Protein AF-A0A974YPZ3-F1 (afdb_monomer_lite)

Structure (mmCIF, N/CA/C/O backbone):
data_AF-A0A974YPZ3-F1
#
_entry.id   AF-A0A974YPZ3-F1
#
loop_
_atom_site.group_PDB
_atom_site.id
_atom_site.type_symbol
_atom_site.label_atom_id
_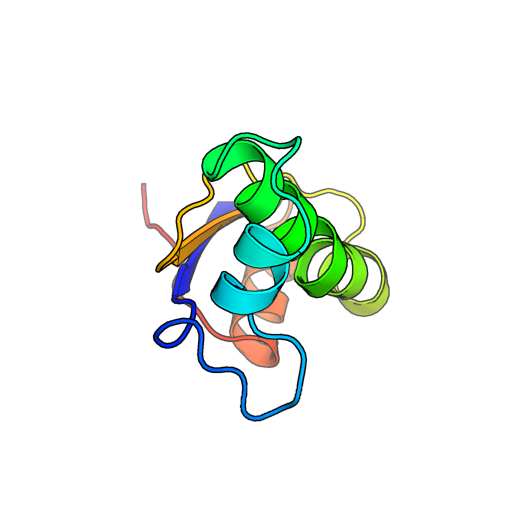atom_site.label_alt_id
_atom_site.label_comp_id
_atom_site.label_asym_id
_atom_site.label_entity_id
_atom_site.label_seq_id
_atom_site.pdbx_PDB_ins_code
_atom_site.Cartn_x
_atom_site.Cartn_y
_atom_site.Cartn_z
_atom_site.occupancy
_atom_site.B_iso_or_equiv
_atom_site.auth_seq_id
_atom_site.auth_comp_id
_atom_site.auth_asym_id
_atom_site.auth_atom_id
_atom_site.pdbx_PDB_model_num
ATOM 1 N N . MET A 1 1 ? -6.521 11.256 5.982 1.00 89.06 1 MET A N 1
ATOM 2 C CA . MET A 1 1 ? -5.869 10.515 7.092 1.00 89.06 1 MET A CA 1
ATOM 3 C C . MET A 1 1 ? -4.745 9.717 6.481 1.00 89.06 1 MET A C 1
ATOM 5 O O . MET A 1 1 ? -5.007 8.889 5.613 1.00 89.06 1 MET A O 1
ATOM 9 N N . ARG A 1 2 ? -3.506 9.970 6.903 1.00 91.75 2 ARG A N 1
ATOM 10 C CA . ARG A 1 2 ? -2.330 9.409 6.236 1.00 91.75 2 ARG A CA 1
ATOM 11 C C . ARG A 1 2 ? -1.797 8.205 6.989 1.00 91.75 2 ARG A C 1
ATOM 13 O O . ARG A 1 2 ? -1.594 8.257 8.197 1.00 91.75 2 ARG A O 1
ATOM 20 N N . VAL A 1 3 ? -1.543 7.129 6.261 1.00 91.25 3 VAL A N 1
ATOM 21 C CA . VAL A 1 3 ? -0.924 5.912 6.780 1.00 91.25 3 VAL A CA 1
ATOM 22 C C . VAL A 1 3 ? 0.370 5.673 6.030 1.00 91.25 3 VAL A C 1
ATOM 24 O O . VAL A 1 3 ? 0.365 5.551 4.806 1.00 91.25 3 VAL A O 1
ATOM 27 N N . GLN A 1 4 ? 1.476 5.584 6.761 1.00 91.31 4 GLN A N 1
ATOM 28 C CA . GLN A 1 4 ? 2.740 5.136 6.204 1.00 91.31 4 GLN A CA 1
ATOM 29 C C . GLN A 1 4 ? 2.850 3.618 6.332 1.00 91.31 4 GLN A C 1
ATOM 31 O O . GLN A 1 4 ? 2.695 3.037 7.409 1.00 91.31 4 GLN A O 1
ATOM 36 N N . TYR A 1 5 ? 3.153 2.977 5.212 1.00 88.81 5 TYR A N 1
ATOM 37 C CA . TYR A 1 5 ? 3.435 1.559 5.131 1.00 88.81 5 TYR A CA 1
ATOM 38 C C . TYR A 1 5 ? 4.901 1.333 4.786 1.00 88.81 5 TYR A C 1
ATOM 40 O O . TYR A 1 5 ? 5.394 1.830 3.773 1.00 88.81 5 TYR A O 1
ATOM 48 N N . GLU A 1 6 ? 5.591 0.536 5.595 1.00 86.69 6 GLU A N 1
ATOM 49 C CA . GLU A 1 6 ? 6.962 0.120 5.322 1.00 86.69 6 GLU A CA 1
ATOM 50 C C . GLU A 1 6 ? 6.969 -1.133 4.443 1.00 86.69 6 GLU A C 1
ATOM 52 O O . GLU A 1 6 ? 6.496 -2.209 4.815 1.00 86.69 6 GLU A O 1
ATOM 57 N N . ILE A 1 7 ? 7.536 -1.005 3.247 1.00 79.94 7 ILE A N 1
ATOM 58 C CA . ILE A 1 7 ? 7.817 -2.137 2.375 1.00 79.94 7 ILE A CA 1
ATOM 59 C C . ILE A 1 7 ? 9.016 -2.849 2.992 1.00 79.94 7 ILE A C 1
ATOM 61 O O . ILE A 1 7 ? 10.132 -2.346 2.909 1.00 79.94 7 ILE A O 1
ATOM 65 N N . ALA A 1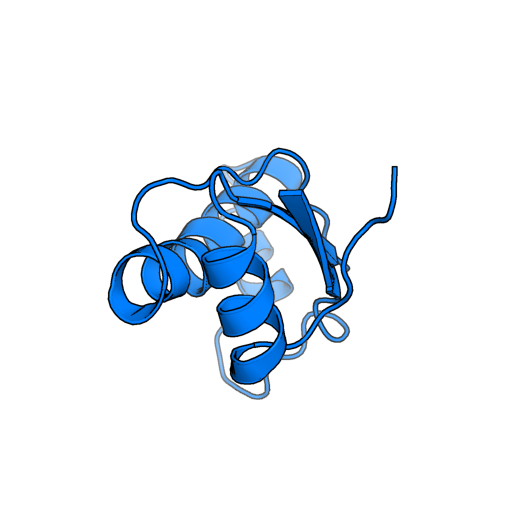 8 ? 8.799 -4.022 3.592 1.00 66.88 8 ALA A N 1
ATOM 66 C CA . ALA A 1 8 ? 9.862 -4.843 4.173 1.00 66.88 8 ALA A CA 1
ATOM 67 C C . ALA A 1 8 ? 10.940 -5.195 3.123 1.00 66.88 8 ALA A C 1
ATOM 69 O O . ALA A 1 8 ? 10.856 -6.197 2.411 1.00 66.88 8 ALA A O 1
ATOM 70 N N . ASN A 1 9 ? 11.927 -4.306 3.009 1.00 54.75 9 ASN A N 1
ATOM 71 C CA . ASN A 1 9 ? 13.152 -4.371 2.223 1.00 54.75 9 ASN A CA 1
ATOM 72 C C . ASN A 1 9 ? 13.011 -4.997 0.820 1.00 54.75 9 ASN A C 1
ATOM 74 O O . ASN A 1 9 ? 13.790 -5.870 0.444 1.00 54.75 9 ASN A O 1
ATOM 78 N N . GLY A 1 10 ? 11.973 -4.620 0.060 1.00 51.34 10 GLY A N 1
ATOM 79 C CA . GLY A 1 10 ? 11.733 -5.121 -1.304 1.00 51.34 10 GLY A CA 1
ATOM 80 C C . GLY A 1 10 ? 11.500 -6.637 -1.425 1.00 51.34 10 GLY A C 1
ATOM 81 O O . GLY A 1 10 ? 11.409 -7.154 -2.539 1.00 51.34 10 GLY A O 1
ATOM 82 N N . HIS A 1 11 ? 11.382 -7.351 -0.302 1.00 46.00 11 HIS A N 1
ATOM 83 C CA . HIS A 1 11 ? 11.463 -8.805 -0.221 1.00 46.00 11 HIS A CA 1
ATOM 84 C C . HIS A 1 11 ? 10.129 -9.390 0.256 1.00 46.00 11 HIS A C 1
ATOM 86 O O . HIS A 1 11 ? 10.057 -10.119 1.247 1.00 46.00 11 HIS A O 1
ATOM 92 N N . LYS A 1 12 ? 9.036 -9.121 -0.473 1.00 48.59 12 LYS A N 1
ATOM 93 C CA . LYS A 1 12 ? 7.918 -10.074 -0.433 1.00 48.59 12 LYS A CA 1
ATOM 94 C C . LYS A 1 12 ? 8.472 -11.385 -0.994 1.00 48.59 12 LYS A C 1
ATOM 96 O O . LYS A 1 12 ? 8.722 -11.479 -2.187 1.00 48.59 12 LYS A O 1
ATOM 101 N N . ARG A 1 13 ? 8.736 -12.353 -0.105 1.00 42.75 13 ARG A N 1
ATOM 102 C CA . ARG A 1 13 ? 9.059 -13.755 -0.420 1.00 42.75 13 ARG A CA 1
ATOM 103 C C . ARG A 1 13 ? 8.198 -14.219 -1.607 1.00 42.75 13 ARG A C 1
ATOM 105 O O . ARG A 1 13 ? 6.998 -14.408 -1.435 1.00 42.75 13 ARG A O 1
ATOM 112 N N . GLY A 1 14 ? 8.804 -14.368 -2.783 1.00 48.59 14 GLY A N 1
ATOM 113 C CA . GLY A 1 14 ? 8.123 -14.751 -4.024 1.00 48.59 14 GLY A CA 1
ATOM 114 C C . GLY A 1 14 ? 8.659 -14.004 -5.249 1.00 48.59 14 GLY A C 1
ATOM 115 O O . GLY A 1 14 ? 9.241 -12.932 -5.126 1.00 48.59 14 GLY A O 1
ATOM 116 N N . GLU A 1 15 ? 8.461 -14.595 -6.424 1.00 47.53 15 GLU A N 1
ATOM 117 C CA . GLU A 1 15 ? 9.147 -14.356 -7.711 1.00 47.53 15 GLU A CA 1
ATOM 118 C C . GLU A 1 15 ? 8.992 -12.949 -8.356 1.00 47.53 15 GLU A C 1
ATOM 120 O O . GLU A 1 15 ? 9.415 -12.754 -9.490 1.00 47.53 15 GLU A O 1
ATOM 125 N N . ASP A 1 16 ? 8.435 -11.945 -7.659 1.00 61.91 16 ASP A N 1
ATOM 126 C CA . ASP A 1 16 ? 8.071 -10.639 -8.251 1.00 61.91 16 ASP A CA 1
ATOM 127 C C . ASP A 1 16 ? 8.127 -9.462 -7.237 1.00 61.91 16 ASP A C 1
ATOM 129 O O . ASP A 1 16 ? 7.148 -8.753 -6.964 1.00 61.91 16 ASP A O 1
ATOM 133 N N . GLY A 1 17 ? 9.295 -9.276 -6.613 1.00 72.25 17 GLY A N 1
ATOM 134 C CA . GLY A 1 17 ? 9.580 -8.142 -5.724 1.00 72.25 17 GLY A CA 1
ATOM 135 C C . GLY A 1 17 ? 9.731 -6.805 -6.46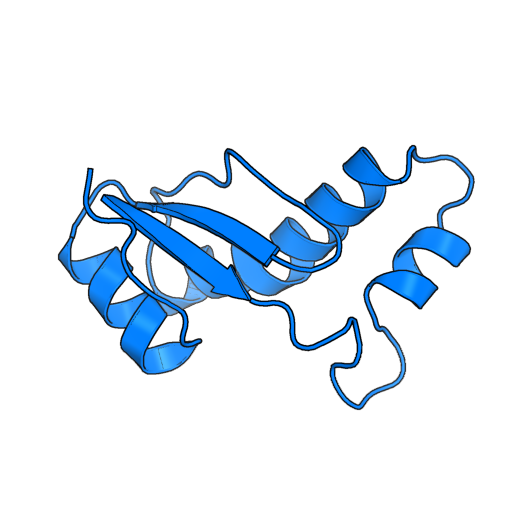6 1.00 72.25 17 GLY A C 1
ATOM 136 O O . GLY A 1 17 ? 9.967 -6.768 -7.673 1.00 72.25 17 GLY A O 1
ATOM 137 N N . LEU A 1 18 ? 9.650 -5.689 -5.731 1.00 78.44 18 LEU A N 1
ATOM 138 C CA . LEU A 1 18 ? 9.745 -4.330 -6.287 1.00 78.44 18 LEU A CA 1
ATOM 139 C C . LEU A 1 18 ? 11.022 -4.112 -7.123 1.00 78.44 18 LEU A C 1
ATOM 141 O O . LEU A 1 18 ? 10.973 -3.540 -8.208 1.00 78.44 18 LEU A O 1
ATOM 145 N N . LEU A 1 19 ? 12.165 -4.608 -6.641 1.00 78.06 19 LEU A N 1
ATOM 146 C CA . LEU A 1 19 ? 13.447 -4.497 -7.346 1.00 78.06 19 LEU A CA 1
ATOM 147 C C . LEU A 1 19 ? 13.447 -5.247 -8.684 1.00 78.06 19 LEU A C 1
ATOM 149 O O . LEU A 1 19 ? 13.992 -4.749 -9.666 1.00 78.06 19 LEU A O 1
ATOM 153 N N . GLU A 1 20 ? 12.822 -6.423 -8.735 1.00 80.56 20 GLU A N 1
ATOM 154 C CA . GLU A 1 20 ? 12.692 -7.196 -9.972 1.00 80.56 20 GLU A CA 1
ATOM 155 C C . GLU A 1 20 ? 11.731 -6.509 -10.947 1.00 80.56 20 GLU A C 1
ATOM 157 O O . GLU A 1 20 ? 12.022 -6.439 -12.141 1.00 80.56 2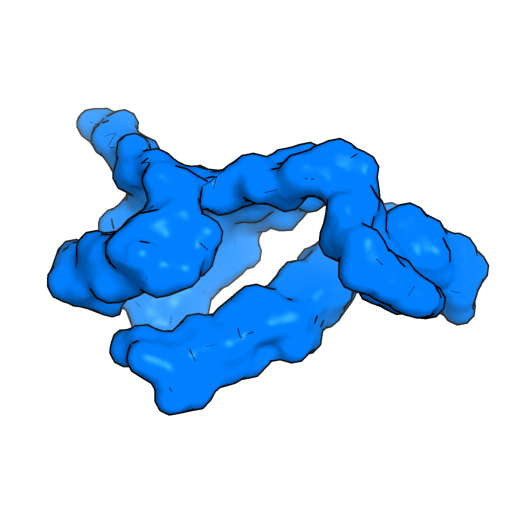0 GLU A O 1
ATOM 162 N N . PHE A 1 21 ? 10.648 -5.906 -10.447 1.00 83.19 21 PHE A N 1
ATOM 163 C CA . PHE A 1 21 ? 9.739 -5.104 -11.265 1.00 83.19 21 PHE A CA 1
ATOM 164 C C . PHE A 1 21 ? 10.450 -3.907 -11.909 1.00 83.19 21 PHE A C 1
ATOM 166 O O . PHE A 1 21 ? 10.301 -3.684 -13.109 1.00 83.19 21 PHE A O 1
ATOM 173 N N . ILE A 1 22 ? 11.278 -3.179 -11.153 1.00 82.75 22 ILE A N 1
ATOM 174 C CA . ILE A 1 22 ? 12.075 -2.063 -11.689 1.00 82.75 22 ILE A CA 1
ATOM 175 C C . ILE A 1 22 ? 13.044 -2.567 -12.770 1.00 82.75 22 ILE A C 1
ATOM 177 O O . ILE A 1 22 ? 13.113 -1.985 -13.850 1.00 82.75 22 ILE A O 1
ATOM 181 N N . LYS A 1 23 ? 13.755 -3.678 -12.529 1.00 82.62 23 LYS A N 1
ATOM 182 C CA . LYS A 1 23 ? 14.681 -4.261 -13.521 1.00 82.62 23 LYS A CA 1
ATOM 183 C C . LYS A 1 23 ? 13.980 -4.712 -14.804 1.00 82.62 23 LYS A C 1
ATOM 185 O O . LYS A 1 23 ? 14.548 -4.565 -15.883 1.00 82.62 23 LYS A O 1
ATOM 190 N N . ARG A 1 24 ? 12.768 -5.267 -14.702 1.00 84.56 24 ARG A N 1
ATOM 191 C CA . ARG A 1 24 ? 11.964 -5.715 -15.855 1.00 84.56 24 ARG A CA 1
ATOM 192 C C . ARG A 1 24 ? 11.360 -4.559 -16.654 1.00 84.56 24 ARG A C 1
ATOM 194 O O . ARG A 1 24 ? 10.978 -4.769 -17.801 1.00 84.56 24 ARG A O 1
ATOM 201 N N . ASN A 1 25 ? 11.312 -3.355 -16.087 1.00 82.69 25 ASN A N 1
ATOM 202 C CA . ASN A 1 25 ? 10.761 -2.160 -16.722 1.00 82.69 25 ASN A CA 1
ATOM 203 C C . ASN A 1 25 ? 11.839 -1.076 -16.916 1.00 82.69 25 ASN A C 1
ATOM 205 O O . ASN A 1 25 ? 11.717 0.015 -16.360 1.00 82.69 25 ASN A O 1
ATOM 209 N N . PRO A 1 26 ? 12.879 -1.317 -17.742 1.00 80.81 26 PRO A N 1
ATOM 210 C CA . PRO A 1 26 ? 13.955 -0.345 -17.958 1.00 80.81 26 PRO A CA 1
ATOM 211 C C . PRO A 1 26 ? 13.494 0.927 -18.691 1.00 80.81 26 PRO A C 1
ATOM 213 O O . PRO A 1 26 ? 14.223 1.912 -18.727 1.00 80.81 26 PRO A O 1
ATOM 216 N N . GLY A 1 27 ? 12.300 0.910 -19.295 1.00 83.94 27 GLY A N 1
ATOM 217 C CA . GLY A 1 27 ? 11.695 2.070 -19.956 1.00 83.94 27 GLY A CA 1
ATOM 218 C C . GLY A 1 27 ? 11.001 3.053 -19.006 1.00 83.94 27 GLY A C 1
ATOM 219 O O . GLY A 1 27 ? 10.559 4.106 -19.458 1.00 83.94 27 GLY A O 1
ATOM 220 N N . MET A 1 28 ? 10.887 2.727 -17.715 1.00 85.56 28 MET A N 1
ATOM 221 C CA . MET A 1 28 ? 10.308 3.603 -16.696 1.00 85.56 28 MET A CA 1
ATOM 222 C C . MET A 1 28 ? 11.401 4.156 -15.785 1.00 85.56 28 MET A C 1
ATOM 224 O O . MET A 1 28 ? 12.393 3.486 -15.495 1.00 85.56 28 MET A O 1
ATOM 228 N N . THR A 1 29 ? 11.210 5.378 -15.288 1.00 87.44 29 THR A N 1
ATOM 229 C CA . THR A 1 29 ? 12.033 5.871 -14.181 1.00 87.44 29 THR A CA 1
ATOM 230 C C . THR A 1 29 ? 11.778 5.022 -12.939 1.00 87.44 29 THR A C 1
ATOM 232 O O . THR A 1 29 ? 10.692 4.462 -12.768 1.00 87.44 29 THR A O 1
ATOM 235 N N . LYS A 1 30 ? 12.781 4.931 -12.059 1.00 83.31 30 LYS A N 1
ATOM 236 C CA . LYS A 1 30 ? 12.691 4.155 -10.815 1.00 83.31 30 LYS A CA 1
ATOM 237 C C . LYS A 1 30 ? 11.425 4.522 -10.032 1.00 83.31 30 LYS A C 1
ATOM 239 O O . LYS A 1 30 ? 10.668 3.634 -9.664 1.00 83.31 30 LYS A O 1
ATOM 244 N N . ASP A 1 31 ? 11.155 5.813 -9.868 1.00 84.25 31 ASP A N 1
ATOM 245 C CA . ASP A 1 31 ? 9.978 6.333 -9.166 1.00 84.25 31 ASP A CA 1
ATOM 246 C C . ASP A 1 31 ? 8.656 5.923 -9.826 1.00 84.25 31 ASP A C 1
ATOM 248 O O . ASP A 1 31 ? 7.738 5.478 -9.139 1.00 84.25 31 ASP A O 1
ATOM 252 N N . ALA A 1 32 ? 8.565 5.992 -11.159 1.00 86.81 32 ALA A N 1
ATOM 253 C CA . ALA A 1 32 ? 7.365 5.580 -11.885 1.00 86.81 32 ALA A CA 1
ATOM 254 C C . ALA A 1 32 ? 7.122 4.067 -11.774 1.00 86.81 32 ALA A C 1
ATOM 256 O O . ALA A 1 32 ? 5.988 3.634 -11.570 1.00 86.81 32 ALA A O 1
ATOM 257 N N . ALA A 1 33 ? 8.184 3.260 -11.853 1.00 88.19 33 ALA A N 1
ATOM 258 C CA . ALA A 1 33 ? 8.097 1.817 -11.662 1.00 88.19 33 ALA A CA 1
ATOM 259 C C . ALA A 1 33 ? 7.683 1.455 -10.225 1.00 88.19 33 ALA A C 1
ATOM 261 O O . ALA A 1 33 ? 6.878 0.545 -10.030 1.00 88.19 33 ALA A O 1
ATOM 262 N N . ILE A 1 34 ? 8.188 2.186 -9.223 1.00 86.44 34 ILE A N 1
ATOM 263 C CA . ILE A 1 34 ? 7.787 2.023 -7.820 1.00 86.44 34 ILE A CA 1
ATOM 264 C C . ILE A 1 34 ? 6.305 2.345 -7.639 1.00 86.44 34 ILE A C 1
ATOM 266 O O . ILE A 1 34 ? 5.571 1.516 -7.099 1.00 86.44 34 ILE A O 1
ATOM 270 N N . ALA A 1 35 ? 5.852 3.501 -8.124 1.00 87.62 35 ALA A N 1
ATOM 271 C CA . ALA A 1 35 ? 4.453 3.904 -8.031 1.00 87.62 35 ALA A CA 1
ATOM 272 C C . ALA A 1 35 ? 3.522 2.895 -8.721 1.00 87.62 35 ALA A C 1
ATOM 274 O O . ALA A 1 35 ? 2.528 2.474 -8.131 1.00 87.62 35 ALA A O 1
ATOM 275 N N . ALA A 1 36 ? 3.880 2.434 -9.924 1.00 88.50 36 ALA A N 1
ATOM 276 C CA . ALA A 1 36 ? 3.107 1.436 -10.660 1.00 88.50 36 ALA A CA 1
ATOM 277 C C . ALA A 1 36 ? 3.032 0.089 -9.926 1.00 88.50 36 ALA A C 1
ATOM 279 O O . ALA A 1 36 ? 1.967 -0.521 -9.862 1.00 88.50 36 ALA A O 1
ATOM 280 N N . TRP A 1 37 ? 4.139 -0.378 -9.340 1.00 87.44 37 TRP A N 1
ATOM 281 C CA . TRP A 1 37 ? 4.146 -1.623 -8.569 1.00 87.44 37 TRP A CA 1
ATOM 282 C C . TRP A 1 37 ? 3.302 -1.512 -7.294 1.00 87.44 37 TRP A C 1
ATOM 284 O O . TRP A 1 37 ? 2.561 -2.441 -6.960 1.00 87.44 37 TRP A O 1
ATOM 294 N N . ILE A 1 38 ? 3.386 -0.376 -6.594 1.00 87.44 38 ILE A N 1
ATOM 295 C CA . ILE A 1 38 ?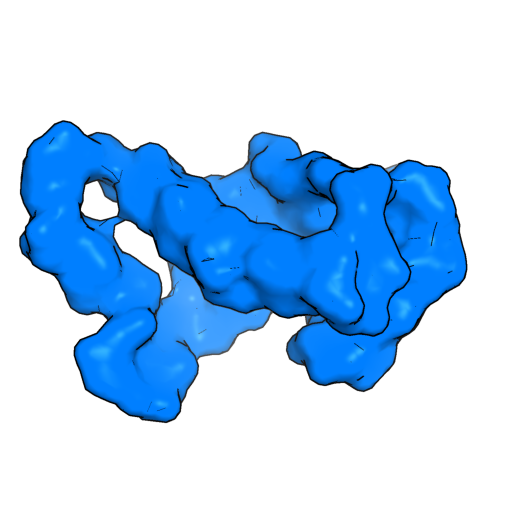 2.588 -0.115 -5.392 1.00 87.44 38 ILE A CA 1
ATOM 296 C C . ILE A 1 38 ? 1.103 -0.036 -5.744 1.00 87.44 38 ILE A C 1
ATOM 298 O O . ILE A 1 38 ? 0.314 -0.707 -5.085 1.00 87.44 38 ILE A O 1
ATOM 302 N N . ASP A 1 39 ? 0.703 0.699 -6.784 1.00 87.50 39 ASP A N 1
ATOM 303 C CA . ASP A 1 39 ? -0.704 0.758 -7.207 1.00 87.50 39 ASP A CA 1
ATOM 304 C C . ASP A 1 39 ? -1.214 -0.628 -7.637 1.00 87.50 39 ASP A C 1
ATOM 306 O O . ASP A 1 39 ? -2.259 -1.081 -7.172 1.00 87.50 39 ASP A O 1
ATOM 310 N N . ALA A 1 40 ? -0.424 -1.377 -8.411 1.00 86.25 40 ALA A N 1
ATOM 311 C CA . ALA A 1 40 ? -0.810 -2.711 -8.859 1.00 86.25 40 ALA A CA 1
ATOM 312 C C . ALA A 1 40 ? -1.026 -3.691 -7.693 1.00 86.25 40 ALA A C 1
ATOM 314 O O . ALA A 1 40 ? -1.971 -4.481 -7.722 1.00 86.25 40 ALA A O 1
ATOM 315 N N . LYS A 1 41 ? -0.167 -3.662 -6.666 1.00 84.62 41 LYS A N 1
ATOM 316 C CA . LYS A 1 41 ? -0.242 -4.589 -5.523 1.00 84.62 41 LYS A CA 1
ATOM 317 C C . LYS A 1 41 ? -1.150 -4.081 -4.410 1.00 84.62 41 LYS A C 1
ATOM 319 O O . LYS A 1 41 ? -2.037 -4.803 -3.966 1.00 84.62 41 LYS A O 1
ATOM 324 N N . PHE A 1 42 ? -0.871 -2.883 -3.916 1.00 86.06 42 PHE A N 1
ATOM 325 C CA . PHE A 1 42 ? -1.550 -2.291 -2.771 1.00 86.06 42 PHE A CA 1
ATOM 326 C C . PHE A 1 42 ? -2.754 -1.474 -3.206 1.00 86.06 42 PHE A C 1
ATOM 328 O O . PHE A 1 42 ? -3.797 -1.627 -2.593 1.00 86.06 42 PHE A O 1
ATOM 335 N N . GLY A 1 43 ? -2.660 -0.688 -4.281 1.00 87.19 43 GLY A N 1
ATOM 336 C CA . GLY A 1 43 ? -3.808 0.060 -4.800 1.00 87.19 43 GLY A CA 1
ATOM 337 C C . GLY A 1 43 ? -4.988 -0.860 -5.128 1.00 87.19 43 GLY A C 1
ATOM 338 O O . GLY A 1 43 ? -6.089 -0.642 -4.634 1.00 87.19 43 GLY A O 1
ATOM 339 N N . THR A 1 44 ? -4.752 -1.954 -5.855 1.00 87.88 44 THR A N 1
ATOM 340 C CA . THR A 1 44 ? -5.788 -2.972 -6.121 1.00 87.88 44 THR A CA 1
ATOM 341 C C . THR A 1 44 ? -6.346 -3.589 -4.837 1.00 87.88 44 THR A C 1
ATOM 343 O O . THR A 1 44 ? -7.558 -3.705 -4.698 1.00 87.88 44 THR A O 1
ATOM 346 N N . PHE A 1 45 ? -5.484 -3.952 -3.881 1.00 88.00 45 PHE A N 1
ATOM 347 C CA . PHE A 1 45 ? -5.917 -4.500 -2.592 1.00 88.00 45 PHE A CA 1
ATOM 348 C C . PHE A 1 45 ? -6.789 -3.510 -1.809 1.00 88.00 45 PHE A C 1
ATOM 350 O O . PHE A 1 45 ? -7.815 -3.904 -1.269 1.00 88.00 45 PHE A O 1
ATOM 357 N N . ILE A 1 46 ? -6.407 -2.233 -1.764 1.00 89.88 46 ILE A N 1
ATOM 358 C CA . ILE A 1 46 ? -7.162 -1.206 -1.049 1.00 89.88 46 ILE A CA 1
ATOM 359 C C . ILE A 1 46 ? -8.532 -1.019 -1.711 1.00 89.88 46 ILE A C 1
ATOM 361 O O . ILE A 1 46 ? -9.531 -1.095 -1.004 1.00 89.88 46 ILE A O 1
ATOM 365 N N . ARG A 1 47 ? -8.587 -0.883 -3.047 1.00 90.44 47 ARG A N 1
ATOM 366 C CA . ARG A 1 47 ? -9.849 -0.747 -3.806 1.00 90.44 47 ARG A CA 1
ATOM 367 C C . ARG A 1 47 ? -10.798 -1.922 -3.582 1.00 90.44 47 ARG A C 1
ATOM 369 O O . ARG A 1 47 ? -11.990 -1.718 -3.412 1.00 90.44 47 ARG A O 1
ATOM 376 N N . ASP A 1 48 ? -10.269 -3.141 -3.587 1.00 89.00 48 ASP A N 1
ATOM 377 C CA . ASP A 1 48 ? -11.073 -4.364 -3.485 1.00 89.00 48 ASP A CA 1
ATOM 378 C C . ASP A 1 48 ? -11.539 -4.662 -2.052 1.00 89.00 48 ASP A C 1
ATOM 380 O O . ASP A 1 48 ? -12.648 -5.143 -1.835 1.00 89.00 48 ASP A O 1
ATOM 384 N N . SER A 1 49 ? -10.691 -4.388 -1.058 1.00 87.50 49 SER A N 1
ATOM 385 C CA . SER A 1 49 ? -10.896 -4.877 0.308 1.00 87.50 49 SER A CA 1
ATOM 386 C C . SER A 1 49 ? -11.200 -3.805 1.352 1.00 87.50 49 SER A C 1
ATOM 388 O O . SER A 1 49 ? -11.631 -4.179 2.445 1.00 87.50 49 SER A O 1
ATOM 390 N N . ILE A 1 50 ? -10.921 -2.529 1.072 1.00 88.56 50 ILE A N 1
ATOM 391 C CA . ILE A 1 50 ? -10.917 -1.459 2.081 1.00 88.56 50 ILE A CA 1
ATOM 392 C C . ILE A 1 50 ? -11.744 -0.260 1.619 1.00 88.56 50 ILE A C 1
ATOM 394 O O . ILE A 1 50 ? -12.767 0.032 2.225 1.00 88.56 50 ILE A O 1
ATOM 398 N N . SER A 1 51 ? -11.300 0.449 0.580 1.00 88.50 51 SER A N 1
ATOM 399 C CA . SER A 1 51 ? -11.919 1.695 0.131 1.00 88.50 51 SER A CA 1
ATOM 400 C C . SER A 1 51 ? -11.542 2.006 -1.312 1.00 88.50 51 SER A C 1
ATOM 402 O O . SER A 1 51 ? -10.408 1.781 -1.735 1.00 88.50 51 SER A O 1
ATOM 404 N N . GLU A 1 52 ? -12.481 2.566 -2.066 1.00 86.56 52 GLU A N 1
ATOM 405 C CA . GLU A 1 52 ? -12.238 3.074 -3.420 1.00 86.56 52 GLU A CA 1
ATOM 406 C C . GLU A 1 52 ? -11.724 4.526 -3.407 1.00 86.56 52 GLU A C 1
ATOM 408 O O . GLU A 1 52 ? -11.151 4.982 -4.397 1.00 86.56 52 GLU A O 1
ATOM 413 N N . ASP A 1 53 ? -11.873 5.231 -2.278 1.00 88.00 53 ASP A N 1
ATOM 414 C CA . ASP A 1 53 ? -11.584 6.661 -2.126 1.00 88.00 53 ASP A CA 1
ATOM 415 C C . ASP A 1 53 ? -10.292 6.882 -1.310 1.00 88.00 53 ASP A C 1
ATOM 417 O O . ASP A 1 53 ? -10.297 7.197 -0.116 1.00 88.00 53 ASP A O 1
ATOM 421 N N . PHE A 1 54 ? -9.150 6.649 -1.964 1.00 90.44 54 PHE A N 1
ATOM 422 C CA . PHE A 1 54 ? -7.815 6.885 -1.404 1.00 90.44 54 PHE A CA 1
ATOM 423 C C . PHE A 1 54 ? -6.839 7.396 -2.464 1.00 90.44 54 PHE A C 1
ATOM 425 O O . PHE A 1 54 ? -7.017 7.205 -3.670 1.00 90.44 54 PHE A O 1
ATOM 432 N N . THR A 1 55 ? -5.744 7.992 -2.003 1.00 91.31 55 THR A N 1
ATOM 433 C CA . THR A 1 55 ? -4.621 8.398 -2.852 1.00 91.31 55 THR A CA 1
ATOM 434 C C . THR A 1 55 ? -3.296 7.916 -2.273 1.00 91.31 55 THR A C 1
ATOM 436 O O . THR A 1 55 ? -3.186 7.642 -1.083 1.00 91.31 55 THR A O 1
ATOM 439 N N . ILE A 1 56 ? -2.268 7.781 -3.113 1.00 90.69 56 ILE A N 1
ATOM 440 C CA . ILE A 1 56 ? -0.916 7.397 -2.680 1.00 90.69 56 ILE A CA 1
ATOM 441 C C . ILE A 1 56 ? 0.039 8.534 -3.065 1.00 90.69 56 ILE A C 1
ATOM 443 O O . ILE A 1 56 ? 0.674 8.472 -4.119 1.00 90.69 56 ILE A O 1
ATOM 447 N N . PRO A 1 57 ? 0.099 9.622 -2.274 1.00 87.00 57 PRO A N 1
ATOM 448 C CA . PRO A 1 57 ? 0.853 10.821 -2.644 1.00 87.00 57 PRO A CA 1
ATOM 449 C C . PRO A 1 57 ? 2.371 10.631 -2.595 1.00 87.00 57 PRO A C 1
ATOM 451 O O . PRO A 1 57 ? 3.101 11.386 -3.236 1.00 87.00 57 PRO A O 1
ATOM 454 N N . GLN A 1 58 ? 2.865 9.663 -1.817 1.00 84.75 58 GLN A N 1
ATOM 455 C CA . GLN A 1 58 ? 4.298 9.437 -1.649 1.00 84.75 58 GLN A CA 1
ATOM 456 C C . GLN A 1 58 ? 4.622 7.957 -1.765 1.00 84.75 58 GLN A C 1
ATOM 458 O O . GLN A 1 58 ? 4.091 7.126 -1.032 1.00 84.75 58 GLN A O 1
ATOM 463 N N . THR A 1 59 ? 5.544 7.637 -2.663 1.00 87.12 59 THR A N 1
ATOM 464 C CA . THR A 1 59 ? 6.022 6.277 -2.890 1.00 87.12 59 THR A CA 1
ATOM 465 C C . THR A 1 59 ? 7.537 6.258 -2.897 1.00 87.12 59 THR A C 1
ATOM 467 O O . THR A 1 59 ? 8.176 7.114 -3.502 1.00 87.12 59 THR A O 1
ATOM 470 N N . SER A 1 60 ? 8.128 5.279 -2.233 1.00 83.19 60 SER A N 1
ATOM 471 C CA . SER A 1 60 ? 9.568 5.057 -2.176 1.00 83.19 60 SER A CA 1
ATOM 472 C C . SER A 1 60 ? 9.858 3.561 -2.169 1.00 83.19 60 SER A C 1
ATOM 474 O O . SER A 1 60 ? 8.978 2.729 -1.961 1.00 83.19 60 SER A O 1
ATOM 476 N N . GLU A 1 61 ? 11.116 3.198 -2.394 1.00 79.44 61 GLU A N 1
ATOM 477 C CA . GLU A 1 61 ? 11.526 1.790 -2.449 1.00 79.44 61 GLU A CA 1
ATOM 478 C C . GLU A 1 61 ? 11.413 1.056 -1.100 1.00 79.44 61 GLU A C 1
ATOM 480 O O . GLU A 1 61 ? 11.348 -0.172 -1.064 1.00 79.44 61 GLU A O 1
ATOM 485 N N . PHE A 1 62 ? 11.348 1.815 -0.004 1.00 82.12 62 PHE A N 1
ATOM 486 C CA . PHE A 1 62 ? 11.281 1.302 1.365 1.00 82.12 62 PHE A CA 1
ATOM 487 C C . PHE A 1 62 ? 9.926 1.524 2.032 1.00 82.12 62 PHE A C 1
ATOM 489 O O . PHE A 1 62 ? 9.597 0.833 2.987 1.00 82.12 62 PHE A O 1
ATOM 496 N N . ASN A 1 63 ? 9.146 2.503 1.583 1.00 86.56 63 ASN A N 1
ATOM 497 C CA . ASN A 1 63 ? 7.876 2.852 2.205 1.00 86.56 63 ASN A CA 1
ATOM 498 C C . ASN A 1 63 ? 6.983 3.625 1.235 1.00 86.56 63 ASN A C 1
ATOM 500 O O . ASN A 1 63 ? 7.451 4.154 0.229 1.00 86.56 63 ASN A O 1
ATOM 504 N N . PHE A 1 64 ? 5.697 3.692 1.544 1.00 90.06 64 PHE A N 1
ATOM 505 C CA . PHE A 1 64 ? 4.750 4.559 0.856 1.00 90.06 64 PHE A CA 1
ATOM 506 C C . PHE A 1 64 ? 3.726 5.116 1.832 1.00 90.06 64 PHE A C 1
ATOM 508 O O . PHE A 1 64 ? 3.494 4.544 2.896 1.00 90.06 64 PHE A O 1
ATOM 515 N N . VAL A 1 65 ? 3.121 6.236 1.460 1.00 91.94 65 VAL A N 1
ATOM 516 C CA . VAL A 1 65 ? 2.055 6.884 2.217 1.00 91.94 65 VAL A CA 1
ATOM 517 C C . VAL A 1 65 ? 0.767 6.746 1.433 1.00 91.94 65 VAL A C 1
ATOM 519 O O . VAL A 1 65 ? 0.715 7.119 0.262 1.00 91.94 65 VAL A O 1
ATOM 522 N N . VAL A 1 66 ? -0.262 6.234 2.096 1.00 91.25 66 VAL A N 1
ATOM 523 C CA . VAL A 1 66 ? -1.637 6.226 1.602 1.00 91.25 66 VAL A CA 1
ATOM 524 C C . VAL A 1 66 ? -2.412 7.288 2.360 1.00 91.25 66 VAL A C 1
ATOM 526 O O . VAL A 1 66 ? -2.377 7.319 3.588 1.00 91.25 66 VAL A O 1
ATOM 529 N N . ASP A 1 67 ? -3.104 8.157 1.642 1.00 92.62 67 ASP A N 1
ATOM 530 C CA . ASP A 1 67 ? -4.054 9.099 2.211 1.00 92.62 67 ASP A CA 1
ATOM 531 C C . ASP A 1 67 ? -5.475 8.597 1.957 1.00 92.62 67 ASP A C 1
ATOM 533 O O . ASP A 1 67 ? -5.915 8.468 0.814 1.00 92.62 67 ASP A O 1
ATOM 537 N N . PHE A 1 68 ? -6.162 8.274 3.047 1.00 91.06 68 PHE A N 1
ATOM 538 C CA . PHE A 1 68 ? -7.551 7.841 3.058 1.00 91.06 68 PHE A CA 1
ATOM 539 C C . PHE A 1 68 ? -8.468 9.010 3.393 1.00 91.06 68 PHE A C 1
ATOM 541 O O . PHE A 1 68 ? -8.183 9.776 4.324 1.00 91.06 68 PHE A O 1
ATOM 548 N N . THR A 1 69 ? -9.608 9.091 2.710 1.00 91.00 69 THR A N 1
ATOM 549 C CA . THR A 1 69 ? -10.644 10.087 3.011 1.00 91.00 69 THR A CA 1
ATOM 550 C C . THR A 1 69 ? -11.288 9.836 4.375 1.00 91.00 69 THR A C 1
ATOM 552 O O . THR A 1 69 ? -11.506 10.780 5.136 1.00 91.00 69 THR A O 1
ATOM 555 N N . TYR A 1 70 ? -11.524 8.569 4.732 1.00 89.81 70 TYR A N 1
ATOM 556 C CA . TYR A 1 70 ? -12.138 8.184 6.004 1.00 89.81 70 TYR A CA 1
ATOM 557 C C . TYR A 1 70 ? -11.128 7.540 6.959 1.00 89.81 70 TYR A C 1
ATOM 559 O O . TYR A 1 70 ? -10.343 6.668 6.589 1.00 89.81 70 TYR A O 1
ATOM 567 N N . GLU A 1 71 ? -11.171 7.934 8.235 1.00 89.81 71 GLU A N 1
ATOM 568 C CA . GLU A 1 71 ? -10.299 7.363 9.271 1.00 89.81 71 GLU A CA 1
ATOM 569 C C . GLU A 1 71 ? -10.544 5.863 9.487 1.00 89.81 71 GLU A C 1
ATOM 571 O O . GLU A 1 71 ? -9.600 5.119 9.754 1.00 89.81 71 GLU A O 1
ATOM 576 N N . SER A 1 72 ? -11.792 5.406 9.351 1.00 91.12 72 SER A N 1
ATOM 577 C CA . SER A 1 72 ? -12.136 3.987 9.483 1.00 91.12 72 SER A CA 1
ATOM 578 C C . SER A 1 72 ? -11.432 3.118 8.437 1.00 91.12 72 SER A C 1
ATOM 580 O O . SER A 1 72 ? -10.982 2.026 8.776 1.00 91.12 72 SER A O 1
ATOM 582 N N . ASP A 1 73 ? -11.252 3.626 7.215 1.00 90.62 73 ASP A N 1
ATOM 583 C CA . ASP A 1 73 ? -10.551 2.923 6.133 1.00 90.62 73 ASP A CA 1
ATOM 584 C C . ASP A 1 73 ? -9.050 2.826 6.424 1.00 90.62 73 ASP A C 1
ATOM 586 O O . ASP A 1 73 ? -8.434 1.772 6.261 1.00 90.62 73 ASP A O 1
ATOM 590 N N . ALA A 1 74 ? -8.465 3.916 6.934 1.00 90.12 74 ALA A N 1
ATOM 591 C CA . ALA A 1 74 ? -7.078 3.937 7.387 1.00 90.12 74 ALA A CA 1
ATOM 592 C C . ALA A 1 74 ? -6.836 2.925 8.519 1.00 90.12 74 ALA A C 1
ATOM 594 O O . ALA A 1 74 ? -5.810 2.246 8.548 1.00 90.12 74 ALA A O 1
ATOM 595 N N . ASP A 1 75 ? -7.780 2.812 9.452 1.00 91.12 75 ASP A N 1
ATOM 596 C CA . ASP A 1 75 ? -7.711 1.850 10.549 1.00 91.12 75 ASP A CA 1
ATOM 597 C C . ASP A 1 75 ? -7.811 0.398 10.055 1.00 91.12 75 ASP A C 1
ATOM 599 O O . ASP A 1 75 ? -7.043 -0.460 10.499 1.00 91.12 75 ASP A O 1
ATOM 603 N N . ASP A 1 76 ? -8.702 0.123 9.098 1.00 91.31 76 ASP A N 1
ATOM 604 C CA . ASP A 1 76 ? -8.839 -1.201 8.481 1.00 91.31 76 ASP A CA 1
ATOM 605 C C . ASP A 1 76 ? -7.578 -1.585 7.691 1.00 91.31 76 ASP A C 1
ATOM 607 O O . ASP A 1 76 ? -7.063 -2.698 7.835 1.00 91.31 76 ASP A O 1
ATOM 611 N N . PHE A 1 77 ? -6.991 -0.638 6.953 1.00 90.06 77 PHE A N 1
ATOM 612 C CA . PHE A 1 77 ? -5.710 -0.840 6.279 1.00 90.06 77 PHE A CA 1
ATOM 613 C C . PHE A 1 77 ? -4.598 -1.214 7.258 1.00 90.06 77 PHE A C 1
ATOM 615 O O . PHE A 1 77 ? -3.885 -2.193 7.028 1.00 90.06 77 PHE A O 1
ATOM 622 N N . ILE A 1 78 ? -4.480 -0.504 8.380 1.00 90.19 78 ILE A N 1
ATOM 623 C CA . ILE A 1 78 ? -3.472 -0.809 9.406 1.00 90.19 78 ILE A CA 1
ATOM 624 C C . ILE A 1 78 ? -3.712 -2.185 10.023 1.00 90.19 78 ILE A C 1
ATOM 626 O O . ILE A 1 78 ? -2.763 -2.936 10.239 1.00 90.19 78 ILE A O 1
ATOM 630 N N . LYS A 1 79 ? -4.969 -2.560 10.265 1.00 89.44 79 LYS A N 1
ATOM 631 C CA . LYS A 1 79 ? -5.318 -3.884 10.800 1.00 89.44 79 LYS A CA 1
ATOM 632 C C . LYS A 1 79 ? -5.001 -5.020 9.829 1.00 89.44 79 LYS A C 1
ATOM 634 O O . LYS A 1 79 ? -4.598 -6.092 10.277 1.00 89.44 79 LYS A O 1
ATOM 639 N N . ARG A 1 80 ? -5.197 -4.816 8.522 1.00 87.62 80 ARG A N 1
ATOM 640 C CA . ARG A 1 80 ? -5.031 -5.865 7.501 1.00 87.62 80 ARG A CA 1
ATOM 641 C C . ARG A 1 80 ? -3.630 -5.940 6.915 1.00 87.62 80 ARG A C 1
ATOM 643 O O . ARG A 1 80 ? -3.062 -7.024 6.812 1.00 87.62 80 ARG A O 1
ATOM 650 N N . ALA A 1 81 ? -3.111 -4.808 6.455 1.00 84.56 81 ALA A N 1
ATOM 651 C CA . ALA A 1 81 ? -1.806 -4.722 5.816 1.00 84.56 81 ALA A CA 1
ATOM 652 C C . ALA A 1 81 ? -0.705 -4.462 6.846 1.00 84.56 81 ALA A C 1
ATOM 654 O O . ALA A 1 81 ? 0.386 -5.025 6.723 1.00 84.56 81 ALA A O 1
ATOM 655 N N . GLY A 1 82 ? -0.993 -3.631 7.849 1.00 86.25 82 GLY A N 1
ATOM 656 C CA . GLY A 1 82 ? -0.013 -3.058 8.767 1.00 86.25 82 GLY A CA 1
ATOM 657 C C . GLY A 1 82 ? 0.279 -1.592 8.445 1.00 86.25 82 GLY A C 1
ATOM 658 O O . GLY A 1 82 ? -0.428 -0.950 7.670 1.00 86.25 82 GLY A O 1
ATOM 659 N N . GLY A 1 83 ? 1.360 -1.075 9.022 1.00 87.00 83 GLY A N 1
ATOM 660 C CA . GLY A 1 83 ? 1.754 0.329 8.898 1.00 87.00 83 GLY A CA 1
ATOM 661 C C . GLY A 1 83 ? 1.369 1.149 10.125 1.00 87.00 83 GLY A C 1
ATOM 662 O O . GLY A 1 83 ? 0.909 0.613 11.133 1.00 87.00 83 GLY A O 1
ATOM 663 N N . HIS A 1 84 ? 1.596 2.453 10.045 1.00 88.50 84 HIS A N 1
ATOM 664 C CA . HIS A 1 84 ? 1.332 3.380 11.137 1.00 88.50 84 HIS A CA 1
ATOM 665 C C . HIS A 1 84 ? 0.667 4.655 10.618 1.00 88.50 84 HIS A C 1
ATOM 667 O O . HIS A 1 84 ? 0.989 5.139 9.530 1.00 88.50 84 HIS A O 1
ATOM 673 N N . LYS A 1 85 ? -0.289 5.190 11.390 1.00 89.81 85 LYS A N 1
ATOM 674 C CA . LYS A 1 85 ? -0.877 6.503 11.096 1.00 89.81 85 LYS A CA 1
ATOM 675 C C . LYS A 1 85 ? 0.225 7.548 11.247 1.00 89.81 85 LYS A C 1
ATOM 677 O O . LYS A 1 85 ? 0.965 7.530 12.227 1.00 89.81 85 LYS A O 1
ATO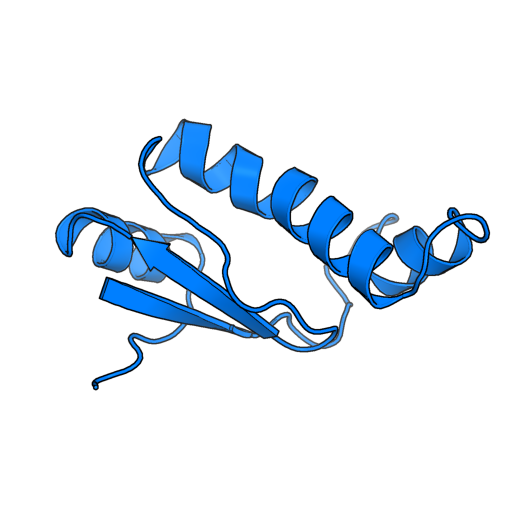M 682 N N . LEU A 1 86 ? 0.336 8.429 10.264 1.00 86.31 86 LEU A N 1
ATOM 683 C CA . LEU A 1 86 ? 1.112 9.648 10.395 1.00 86.31 86 LEU A CA 1
ATOM 684 C C . LEU A 1 86 ? 0.204 10.649 11.107 1.00 86.31 86 LEU A C 1
ATOM 686 O O . LEU A 1 86 ? -0.761 11.132 10.517 1.00 86.31 86 LEU A O 1
ATOM 690 N N . GLU A 1 87 ? 0.469 10.883 12.390 1.00 70.19 87 GLU A N 1
ATOM 691 C CA . GLU A 1 87 ? -0.136 11.995 13.123 1.00 70.19 87 GLU A CA 1
ATOM 692 C C . GLU A 1 87 ? 0.440 13.300 12.546 1.00 70.19 87 GLU A C 1
ATOM 694 O O . GLU A 1 87 ? 1.662 13.451 12.470 1.00 70.19 87 GLU A O 1
ATOM 699 N N . GLU A 1 88 ? -0.434 14.183 12.049 1.00 57.16 88 GLU A N 1
ATOM 700 C CA . GLU A 1 88 ? -0.066 15.539 11.600 1.00 57.16 88 GLU A CA 1
ATOM 701 C C . GLU A 1 88 ? 0.293 16.451 12.779 1.00 57.16 88 GLU A C 1
ATOM 703 O O . GLU A 1 88 ? -0.409 16.393 13.817 1.00 57.16 88 GLU A O 1
#

pLDDT: mean 82.93, std 11.83, range [42.75, 92.62]

Secondary structure (DSSP, 8-state):
-EEEEE--TT--SSS--HHHHHHH-TTS-HHHHHHHHHIIIIIHHHHHHT-SSEEEEEE-SSEEEEEESSHHHHHHHHHHT--EEE--

Radius of gyration: 12.88 Å; chains: 1; bounding box: 27×30×33 Å

Foldseek 3Di:
DKWKDWDPQQCPPDDDGLVVQCVVCVVDDSQVSQVVVCCVPVVVCLVVPAHPAKDFPATDNTMTMIGHPDPRSVVVCCVPVNTGDDDD

Sequence (88 aa):
MRVQYEIANGHKRGEDGLLEFIKRNPGMTKDAAIAAWIDAKFGTFIRDSISEDFTIPQTSEFNFVVDFTYESDADDFIKRAGGHKLEE